Protein AF-A0A367JFJ4-F1 (afdb_monomer)

Foldseek 3Di:
DPPPPPPDDFFDKDKAAPVLPPPPLQVVQVVVPDDPVPRRDIFIWGFHDWDADPNWIWTFIDTPSNHPDTDIDTPVRD

Organism: Rhizopus azygosporus (NCBI:txid86630)

Sequence (78 aa):
MPPVSKKLDVNVKVSVSRRFITDITVKTILLREHDWNEPRLSFQGKTIARSEENDKVMYDVLLDEANGHILKLSEGVI

pLDDT: mean 84.65, std 11.82, range [42.75, 93.19]

Nearest PDB structures (foldseek):
  6bph-assembly1_A-2  TM=7.616E-01  e=1.081E+00  Homo sapiens
  2f5k-assembly6_F  TM=7.833E-01  e=7.954E-01  Homo sapiens
  5in1-assembly1_B  TM=7.965E-01  e=1.081E+00  Oryza sativa
  4gy5-assembly4_D  TM=4.437E-01  e=8.991E-01  Homo sapiens
  7qfz-assembly1_A  TM=4.155E-01  e=2.398E+00  Escherichia fergusonii ATCC 35469

Secondary structure (DSSP, 8-state):
-------PPTT-EEEEEGGG---HHHHHHHTTTS-TT-TT-EEEEEEEEEEEETTEEEEEEEESSSTT-EEEEEGGG-

Structure (mmCIF, N/CA/C/O backbone):
data_AF-A0A367JFJ4-F1
#
_entry.id   AF-A0A367JFJ4-F1
#
loop_
_atom_site.group_PDB
_atom_site.id
_atom_site.type_symbol
_atom_site.label_atom_id
_atom_site.label_alt_id
_atom_site.label_comp_id
_atom_site.label_asym_id
_atom_site.label_entity_id
_atom_site.label_seq_id
_atom_site.pdbx_PDB_ins_code
_atom_site.Cartn_x
_atom_site.Cartn_y
_atom_site.Cartn_z
_atom_site.occupancy
_atom_site.B_iso_or_equiv
_atom_site.a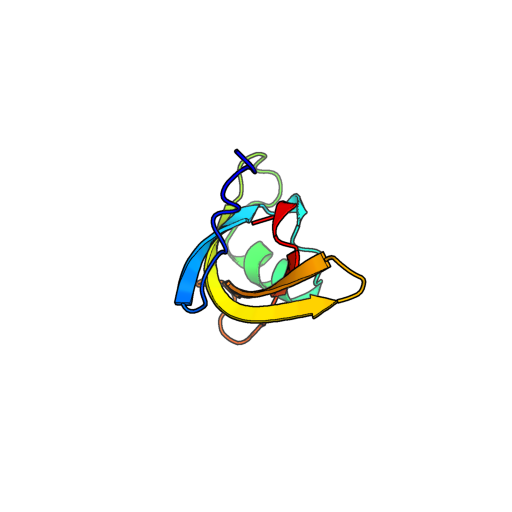uth_seq_id
_atom_site.auth_comp_id
_atom_site.auth_asym_id
_atom_site.auth_atom_id
_atom_site.pdbx_PDB_model_num
ATOM 1 N N . MET A 1 1 ? -27.649 -8.016 14.996 1.00 46.47 1 MET A N 1
ATOM 2 C CA . MET A 1 1 ? -26.261 -8.511 14.875 1.00 46.47 1 MET A CA 1
ATOM 3 C C . MET A 1 1 ? -25.420 -7.373 14.325 1.00 46.47 1 MET A C 1
ATOM 5 O O . MET A 1 1 ? -25.799 -6.866 13.275 1.00 46.47 1 MET A O 1
ATOM 9 N N . PRO A 1 2 ? -24.371 -6.903 15.016 1.00 42.75 2 PRO A N 1
ATOM 10 C CA . PRO A 1 2 ? -23.451 -5.951 14.409 1.00 42.75 2 PRO A CA 1
ATOM 11 C C . PRO A 1 2 ? -22.625 -6.673 13.330 1.00 42.75 2 PRO A C 1
ATOM 13 O O . PRO A 1 2 ? -22.412 -7.886 13.444 1.00 42.75 2 PRO A O 1
ATOM 16 N N . PRO A 1 3 ? -22.174 -5.976 12.276 1.00 47.88 3 PRO A N 1
ATOM 17 C CA . PRO A 1 3 ? -21.229 -6.554 11.335 1.00 47.88 3 PRO A CA 1
ATOM 18 C C . PRO A 1 3 ? -19.952 -6.893 12.107 1.00 47.88 3 PRO A C 1
ATOM 20 O O . PRO A 1 3 ? -19.375 -6.039 12.778 1.00 47.88 3 PRO A O 1
ATOM 23 N N . VAL A 1 4 ? -19.534 -8.157 12.052 1.00 46.47 4 VAL A N 1
ATOM 24 C CA . VAL A 1 4 ? -18.217 -8.575 12.534 1.00 46.47 4 VAL A CA 1
ATOM 25 C C . VAL A 1 4 ? -17.210 -7.860 11.643 1.00 46.47 4 VAL A C 1
ATOM 27 O O . VAL A 1 4 ? -16.973 -8.292 10.514 1.00 46.47 4 VAL A O 1
ATOM 30 N N . SER A 1 5 ? -16.661 -6.733 12.108 1.00 52.44 5 SER A N 1
ATOM 31 C CA . SER A 1 5 ? -15.477 -6.177 11.472 1.00 52.44 5 SER A CA 1
ATOM 32 C C . SER A 1 5 ? -14.406 -7.253 11.596 1.00 52.44 5 SER A C 1
ATOM 34 O O . SER A 1 5 ? -14.007 -7.648 12.696 1.00 52.44 5 SER A O 1
ATOM 36 N N . LYS A 1 6 ? -14.019 -7.835 10.460 1.00 57.97 6 LYS A N 1
ATOM 37 C CA . LYS A 1 6 ? -12.840 -8.691 10.396 1.00 57.97 6 LYS A CA 1
ATOM 38 C C . LYS A 1 6 ? -11.658 -7.768 10.641 1.00 57.97 6 LYS A C 1
ATOM 40 O O . LYS A 1 6 ? -11.114 -7.201 9.705 1.00 57.97 6 LYS A O 1
ATOM 45 N N . LYS A 1 7 ? -11.340 -7.574 11.919 1.00 65.19 7 LYS A N 1
ATOM 46 C CA . LYS A 1 7 ? -10.147 -6.878 12.378 1.00 65.19 7 LYS A CA 1
ATOM 47 C C . LYS A 1 7 ? -8.963 -7.507 11.651 1.00 65.19 7 LYS A C 1
ATOM 49 O O . LYS A 1 7 ? -8.696 -8.684 11.864 1.00 65.19 7 LYS A O 1
ATOM 54 N N . LEU A 1 8 ? -8.290 -6.754 10.785 1.00 68.88 8 LEU A N 1
ATOM 55 C CA . LEU A 1 8 ? -7.029 -7.227 10.225 1.00 68.88 8 LEU A CA 1
ATOM 56 C C . LEU A 1 8 ? -6.030 -7.330 11.383 1.00 68.88 8 LEU A C 1
ATOM 58 O O . LEU A 1 8 ? -5.835 -6.357 12.123 1.00 68.88 8 LEU A O 1
ATOM 62 N N . ASP A 1 9 ? -5.450 -8.510 11.564 1.00 77.31 9 ASP A N 1
ATOM 63 C CA . ASP A 1 9 ? -4.393 -8.745 12.540 1.00 77.31 9 ASP A CA 1
ATOM 64 C C . ASP A 1 9 ? -3.032 -8.278 12.000 1.00 77.31 9 ASP A C 1
ATOM 66 O O . ASP A 1 9 ? -2.851 -7.987 10.812 1.00 77.31 9 ASP A O 1
ATOM 70 N N . VAL A 1 10 ? -2.051 -8.186 12.895 1.00 82.62 10 VAL A N 1
ATOM 71 C CA . VAL A 1 10 ? -0.646 -8.005 12.514 1.00 82.62 10 VAL A CA 1
ATOM 72 C C . VAL A 1 10 ? -0.162 -9.273 11.803 1.00 82.62 10 VAL A C 1
ATOM 74 O O . VAL A 1 10 ? -0.632 -10.371 12.094 1.00 82.62 10 VAL A O 1
ATOM 77 N N . ASN A 1 11 ? 0.812 -9.141 10.903 1.00 87.19 11 ASN A N 1
ATOM 78 C CA . ASN A 1 11 ? 1.426 -10.240 10.160 1.00 87.19 11 ASN A CA 1
ATOM 79 C C . ASN A 1 11 ? 0.516 -10.846 9.07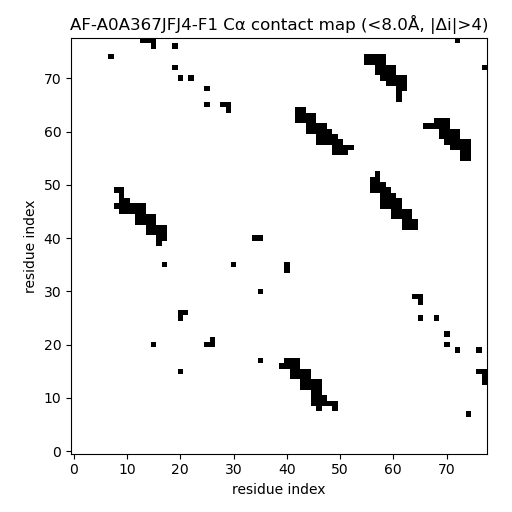1 1.00 87.19 11 ASN A C 1
ATOM 81 O O . ASN A 1 11 ? 0.766 -11.962 8.608 1.00 87.19 11 ASN A O 1
ATOM 85 N N . VAL A 1 12 ? -0.512 -10.115 8.638 1.00 89.25 12 VAL A N 1
ATOM 86 C CA . VAL A 1 12 ? -1.442 -10.517 7.576 1.00 89.25 12 VAL A CA 1
ATOM 87 C C . VAL A 1 12 ? -0.910 -10.049 6.225 1.00 89.25 12 VAL A C 1
ATOM 89 O O . VAL A 1 12 ? -0.441 -8.918 6.097 1.00 89.25 12 VAL A O 1
ATOM 92 N N . LYS A 1 13 ? -0.975 -10.924 5.214 1.00 91.81 13 LYS A N 1
ATOM 93 C CA . LYS A 1 13 ? -0.667 -10.550 3.829 1.00 91.81 13 LYS A CA 1
ATOM 94 C C . LYS A 1 13 ? -1.763 -9.656 3.267 1.00 91.81 13 LYS A C 1
ATOM 96 O O . LYS A 1 13 ? -2.942 -9.983 3.383 1.00 91.81 13 LYS A O 1
ATOM 101 N N . VAL A 1 14 ? -1.355 -8.578 2.617 1.00 90.62 14 VAL A N 1
ATOM 102 C CA . VAL A 1 14 ? -2.244 -7.561 2.058 1.00 90.62 14 VAL A CA 1
ATOM 103 C C . VAL A 1 14 ? -1.829 -7.199 0.639 1.00 90.62 14 VAL A C 1
ATOM 105 O O . VAL A 1 14 ? -0.686 -7.427 0.241 1.00 90.62 14 VAL A O 1
ATOM 108 N N . SER A 1 15 ? -2.768 -6.651 -0.130 1.00 91.62 15 SER A N 1
ATOM 109 C CA . SER A 1 15 ? -2.512 -6.132 -1.470 1.00 91.62 15 SER A CA 1
ATOM 110 C C . SER A 1 15 ? -2.839 -4.647 -1.498 1.00 91.62 15 SER A C 1
ATOM 112 O O . SER A 1 15 ? -3.973 -4.248 -1.263 1.00 91.62 15 SER A O 1
ATOM 114 N N . VAL A 1 16 ? -1.839 -3.819 -1.779 1.00 90.31 16 VAL A N 1
ATOM 115 C CA . VAL A 1 16 ? -1.959 -2.362 -1.748 1.00 90.31 16 VAL A CA 1
ATOM 116 C C . VAL A 1 16 ? -2.013 -1.835 -3.173 1.00 90.31 16 VAL A C 1
ATOM 118 O O . VAL A 1 16 ? -1.070 -1.999 -3.944 1.00 90.31 16 VAL A O 1
ATOM 121 N N . SER A 1 17 ? -3.107 -1.170 -3.545 1.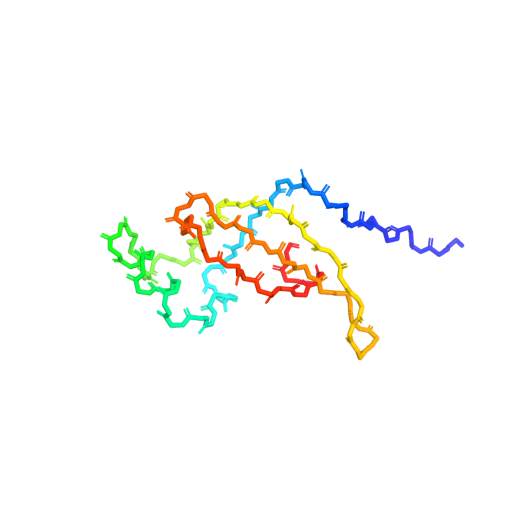00 90.75 17 SER A N 1
ATOM 122 C CA . SER A 1 17 ? -3.198 -0.518 -4.856 1.00 90.75 17 SER A CA 1
ATOM 123 C C . SER A 1 17 ? -2.262 0.689 -4.942 1.00 90.75 17 SER A C 1
ATOM 125 O O . SER A 1 17 ? -2.176 1.485 -4.004 1.00 90.75 17 SER A O 1
ATOM 127 N N . ARG A 1 18 ? -1.664 0.920 -6.122 1.00 89.50 18 ARG A N 1
ATOM 128 C CA . ARG A 1 18 ? -0.824 2.10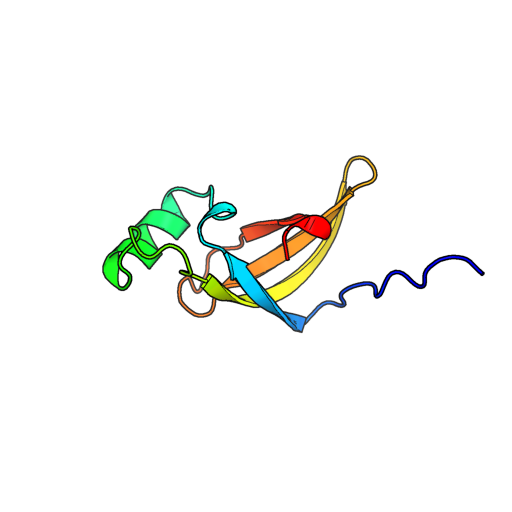2 -6.391 1.00 89.50 18 ARG A CA 1
ATOM 129 C C . ARG A 1 18 ? -1.473 3.443 -6.031 1.00 89.50 18 ARG A C 1
ATOM 131 O O . ARG A 1 18 ? -0.767 4.412 -5.779 1.00 89.50 18 ARG A O 1
ATOM 138 N N . ARG A 1 19 ? -2.812 3.522 -6.024 1.00 89.44 19 ARG A N 1
ATOM 139 C CA . ARG A 1 19 ? -3.571 4.749 -5.711 1.00 89.44 19 ARG A CA 1
ATOM 140 C C . ARG A 1 19 ? -3.395 5.209 -4.266 1.00 89.44 19 ARG A C 1
ATOM 142 O O . ARG A 1 19 ? -3.599 6.383 -3.984 1.00 89.44 19 ARG A O 1
ATOM 149 N N . PHE A 1 20 ? -3.025 4.292 -3.381 1.00 88.62 20 PHE A N 1
ATOM 150 C CA . PHE A 1 20 ? -2.865 4.549 -1.955 1.00 88.62 20 PHE A CA 1
ATOM 151 C C . PHE A 1 20 ? -1.406 4.753 -1.541 1.00 88.62 20 PHE A C 1
ATOM 153 O O . PHE A 1 20 ? -1.130 5.097 -0.396 1.00 88.62 20 PHE A O 1
ATOM 160 N N . ILE A 1 21 ? -0.472 4.594 -2.481 1.00 88.94 21 ILE A N 1
ATOM 161 C CA . ILE A 1 21 ? 0.951 4.844 -2.269 1.00 88.94 21 ILE A CA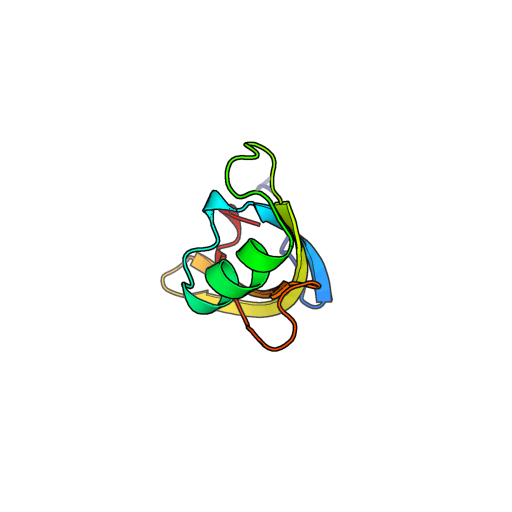 1
ATOM 162 C C . ILE A 1 21 ? 1.216 6.323 -2.534 1.00 88.94 21 ILE A C 1
ATOM 164 O O . ILE A 1 21 ? 1.427 6.756 -3.669 1.00 88.94 21 ILE A O 1
ATOM 168 N N . THR A 1 22 ? 1.150 7.107 -1.463 1.00 86.81 22 THR A N 1
ATOM 169 C CA . THR A 1 22 ? 1.402 8.553 -1.481 1.00 86.81 22 THR A CA 1
ATOM 170 C C . THR A 1 22 ? 2.843 8.903 -1.124 1.00 86.81 22 THR A C 1
ATOM 172 O O . THR A 1 22 ? 3.316 9.969 -1.516 1.00 86.81 22 THR A O 1
ATOM 175 N N . ASP A 1 23 ? 3.552 8.010 -0.426 1.00 88.81 23 ASP A N 1
ATOM 176 C CA . ASP A 1 23 ? 4.955 8.208 -0.076 1.00 88.81 23 ASP A CA 1
ATOM 177 C C . ASP A 1 23 ? 5.826 8.270 -1.341 1.00 88.81 23 ASP A C 1
ATOM 179 O O . ASP A 1 23 ? 5.863 7.340 -2.153 1.00 88.81 23 ASP A O 1
ATOM 183 N N . ILE A 1 24 ? 6.519 9.398 -1.519 1.00 89.06 24 ILE A N 1
ATOM 184 C CA . ILE A 1 24 ? 7.323 9.682 -2.714 1.00 89.06 24 ILE A CA 1
ATOM 185 C C . ILE A 1 24 ? 8.517 8.727 -2.811 1.00 89.06 24 ILE A C 1
ATOM 187 O O . ILE A 1 24 ? 8.889 8.328 -3.917 1.00 89.06 24 ILE A O 1
ATOM 191 N N . THR A 1 25 ? 9.104 8.334 -1.680 1.00 89.88 25 THR A N 1
ATOM 192 C CA . THR A 1 25 ? 10.255 7.426 -1.636 1.00 89.88 25 THR A CA 1
ATOM 193 C C . THR A 1 25 ? 9.832 6.036 -2.086 1.00 89.88 25 THR A C 1
ATOM 195 O O . THR A 1 25 ? 10.419 5.495 -3.022 1.00 89.88 25 THR A O 1
ATOM 198 N N . VAL A 1 26 ? 8.752 5.504 -1.506 1.00 90.00 26 VAL A N 1
ATOM 199 C CA . VAL A 1 26 ? 8.183 4.203 -1.891 1.00 90.00 26 VAL A CA 1
ATOM 200 C C . VAL A 1 26 ? 7.768 4.210 -3.356 1.00 90.00 26 VAL A C 1
ATOM 202 O O . VAL A 1 26 ? 8.121 3.302 -4.103 1.00 90.00 26 VAL A O 1
ATOM 205 N N . LYS A 1 27 ? 7.095 5.270 -3.811 1.00 90.12 27 LYS A N 1
ATOM 206 C CA . LYS A 1 27 ? 6.728 5.419 -5.220 1.00 90.12 27 LYS A CA 1
ATOM 207 C C . LYS A 1 27 ? 7.954 5.392 -6.134 1.00 90.12 27 LYS A C 1
ATOM 209 O O . LYS A 1 27 ? 7.936 4.709 -7.148 1.00 90.12 27 LYS A O 1
ATOM 214 N N . THR A 1 28 ? 9.024 6.100 -5.778 1.00 90.12 28 THR A N 1
ATOM 215 C CA . THR A 1 28 ? 10.263 6.142 -6.574 1.00 90.12 28 THR A CA 1
ATOM 216 C C . THR A 1 28 ? 10.941 4.777 -6.660 1.00 90.12 28 THR A C 1
ATOM 218 O O . THR A 1 28 ? 11.502 4.451 -7.703 1.00 90.12 28 THR A O 1
ATOM 221 N N . ILE A 1 29 ? 10.885 3.977 -5.593 1.00 90.62 29 ILE A N 1
ATOM 222 C CA . ILE A 1 29 ? 11.410 2.607 -5.582 1.00 90.62 29 ILE A CA 1
ATOM 223 C C . ILE A 1 29 ? 10.602 1.731 -6.541 1.00 90.62 29 ILE A C 1
ATOM 225 O O . ILE A 1 29 ? 11.171 1.163 -7.468 1.00 90.62 29 ILE A O 1
ATOM 229 N N . LEU A 1 30 ? 9.278 1.703 -6.383 1.00 90.62 30 LEU A N 1
ATOM 230 C CA . LEU A 1 30 ? 8.393 0.843 -7.173 1.00 90.62 30 LEU A CA 1
ATOM 231 C C . LEU A 1 30 ? 8.359 1.232 -8.662 1.00 90.62 30 LEU A C 1
ATOM 233 O O . LEU A 1 30 ? 8.211 0.378 -9.530 1.00 90.62 30 LEU A O 1
ATOM 237 N N . LEU A 1 31 ? 8.562 2.513 -8.986 1.00 90.25 31 LEU A N 1
ATOM 238 C CA . LEU A 1 31 ? 8.677 2.998 -10.367 1.00 90.25 31 LEU A CA 1
ATOM 239 C C . LEU A 1 31 ? 9.881 2.430 -11.132 1.00 90.25 31 LEU A C 1
ATOM 241 O O . LEU 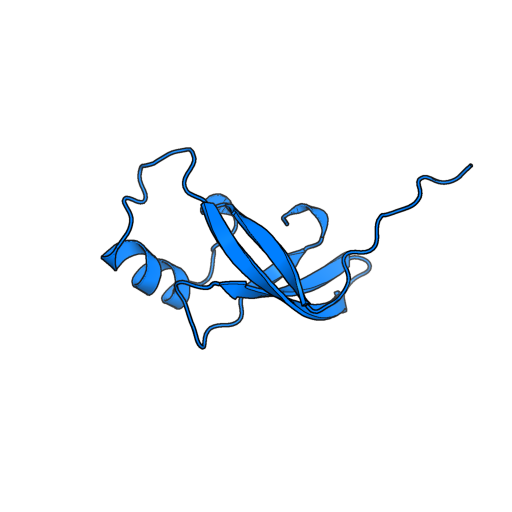A 1 31 ? 9.903 2.520 -12.358 1.00 90.25 31 LEU A O 1
ATOM 245 N N . ARG A 1 32 ? 10.895 1.890 -10.444 1.00 89.00 32 ARG A N 1
ATOM 246 C CA . ARG A 1 32 ? 12.058 1.283 -11.110 1.00 89.00 32 ARG A CA 1
ATOM 247 C C . ARG A 1 32 ? 11.710 -0.031 -11.794 1.00 89.00 32 ARG A C 1
ATOM 249 O O . ARG A 1 32 ? 12.322 -0.353 -12.806 1.00 89.00 32 ARG A O 1
ATOM 256 N N . GLU A 1 33 ? 10.757 -0.767 -11.231 1.00 88.31 33 GLU A N 1
ATOM 257 C CA . GLU A 1 33 ? 10.448 -2.141 -11.636 1.00 88.31 33 GLU A CA 1
ATOM 258 C C . GLU A 1 33 ? 9.027 -2.290 -12.205 1.00 88.31 33 GLU A C 1
ATOM 260 O O . GLU A 1 33 ? 8.738 -3.291 -12.857 1.00 88.31 33 GLU A O 1
ATOM 265 N N . HIS A 1 34 ? 8.158 -1.280 -12.045 1.00 89.44 34 HIS A N 1
ATOM 266 C CA . HIS A 1 34 ? 6.747 -1.355 -12.441 1.00 89.44 34 HIS A CA 1
ATOM 267 C C . HIS A 1 34 ? 6.272 -0.158 -13.275 1.00 89.44 34 HIS A C 1
ATOM 269 O O . HIS A 1 34 ? 6.584 1.000 -12.983 1.00 89.44 34 HIS A O 1
ATOM 275 N N . ASP A 1 35 ? 5.425 -0.427 -14.277 1.00 89.25 35 ASP A N 1
ATOM 276 C CA . ASP A 1 35 ? 4.757 0.616 -15.061 1.00 89.25 35 ASP A CA 1
ATOM 277 C C . ASP A 1 35 ? 3.601 1.239 -14.270 1.00 89.25 35 ASP A C 1
ATOM 279 O O . ASP A 1 35 ? 2.521 0.664 -14.110 1.00 89.25 35 ASP A O 1
ATOM 283 N N . TRP A 1 36 ? 3.798 2.477 -13.819 1.00 87.19 36 TRP A N 1
ATOM 284 C CA . TRP A 1 36 ? 2.773 3.211 -13.081 1.00 87.19 36 TRP A CA 1
ATOM 285 C C . TRP A 1 36 ? 1.525 3.524 -13.897 1.00 87.19 36 TRP A C 1
ATOM 287 O O . TRP A 1 36 ? 0.539 3.963 -13.311 1.00 87.19 36 TRP A O 1
ATOM 297 N N . ASN A 1 37 ? 1.525 3.361 -15.218 1.00 88.44 37 ASN A N 1
ATOM 298 C CA . ASN A 1 37 ? 0.325 3.560 -16.024 1.00 88.44 37 ASN A CA 1
ATOM 299 C C . ASN A 1 37 ? -0.650 2.390 -15.902 1.00 88.44 37 ASN A C 1
ATOM 301 O O . ASN A 1 37 ? -1.845 2.572 -16.156 1.00 88.44 37 ASN A O 1
ATOM 305 N N . GLU A 1 38 ? -0.198 1.230 -15.422 1.00 89.38 38 GLU A N 1
ATOM 306 C CA . GLU A 1 38 ? -1.046 0.058 -15.291 1.00 89.38 38 GLU A CA 1
ATOM 307 C C . GLU A 1 38 ? -2.199 0.326 -14.294 1.00 89.38 38 GLU A C 1
ATOM 309 O O . GLU A 1 38 ? -1.994 0.664 -13.120 1.00 89.38 38 GLU A O 1
ATOM 314 N N . PRO A 1 39 ? -3.469 0.245 -14.733 1.00 83.56 39 PRO A N 1
ATOM 315 C CA . PRO A 1 39 ? -4.616 0.632 -13.910 1.00 83.56 39 PRO A CA 1
ATOM 316 C C . PRO A 1 39 ? -4.867 -0.327 -12.742 1.00 83.56 39 PRO A C 1
ATOM 318 O O . PRO A 1 39 ? -5.513 0.065 -11.771 1.00 83.56 39 PRO A O 1
ATOM 321 N N . ARG A 1 40 ? -4.357 -1.559 -12.835 1.00 88.31 40 ARG A N 1
ATOM 322 C CA . ARG A 1 40 ? -4.511 -2.625 -11.839 1.00 88.31 40 ARG A CA 1
ATOM 323 C C . ARG A 1 40 ? -3.247 -2.870 -11.017 1.00 88.31 40 ARG A C 1
ATOM 325 O O . ARG A 1 40 ? -3.203 -3.850 -10.286 1.00 88.31 40 ARG A O 1
ATOM 332 N N . LEU A 1 41 ? -2.259 -1.976 -11.104 1.00 91.06 41 LEU A N 1
ATOM 333 C CA . LEU A 1 41 ? -1.015 -2.125 -10.363 1.00 91.06 41 LEU A CA 1
ATOM 334 C C . LEU A 1 41 ? -1.283 -2.154 -8.853 1.00 91.06 41 LEU A C 1
ATOM 336 O O . LEU A 1 41 ? -1.842 -1.211 -8.270 1.00 91.06 41 LEU A O 1
ATOM 340 N N . SER A 1 42 ? -0.885 -3.260 -8.242 1.00 92.00 42 SER A N 1
ATOM 341 C CA . SER A 1 42 ? -1.030 -3.536 -6.822 1.00 92.00 42 SER A CA 1
ATOM 342 C C . SER A 1 42 ? 0.188 -4.287 -6.326 1.00 92.00 42 SER A C 1
ATOM 344 O O . SER A 1 42 ? 0.731 -5.118 -7.048 1.00 92.00 42 SER A O 1
ATOM 346 N N . PHE A 1 43 ? 0.539 -4.048 -5.075 1.00 91.88 43 PHE A N 1
ATOM 347 C CA . PHE A 1 43 ? 1.764 -4.536 -4.471 1.00 91.88 43 PHE A CA 1
ATOM 348 C C . PHE A 1 43 ? 1.437 -5.437 -3.296 1.00 91.88 43 PHE A C 1
ATOM 350 O O . PHE A 1 43 ? 0.556 -5.113 -2.495 1.00 91.88 43 PHE A O 1
ATOM 357 N N . GLN A 1 44 ? 2.111 -6.580 -3.202 1.00 93.00 44 GLN A N 1
ATOM 358 C CA . GLN A 1 44 ? 1.974 -7.429 -2.025 1.00 93.00 44 GLN A CA 1
ATOM 359 C C . GLN A 1 44 ? 2.776 -6.851 -0.867 1.00 93.00 44 GLN A C 1
ATOM 361 O O . GLN A 1 44 ? 3.839 -6.252 -1.040 1.00 93.00 44 GLN A O 1
ATOM 366 N N . GLY A 1 45 ? 2.236 -7.026 0.328 1.00 92.50 45 GLY A N 1
ATOM 367 C CA . GLY A 1 45 ? 2.913 -6.646 1.546 1.00 92.50 45 GLY A CA 1
ATOM 368 C C . GLY A 1 45 ? 2.335 -7.345 2.756 1.00 92.50 45 GLY A C 1
ATOM 369 O O . GLY A 1 45 ? 1.487 -8.240 2.659 1.00 92.50 45 GLY A O 1
ATOM 370 N N . LYS A 1 46 ? 2.794 -6.912 3.922 1.00 93.19 46 LYS A N 1
ATOM 371 C CA . LYS A 1 46 ? 2.412 -7.479 5.205 1.00 93.19 46 LYS A CA 1
ATOM 372 C C . LYS A 1 46 ? 2.173 -6.390 6.232 1.00 93.19 46 LYS A C 1
ATOM 374 O O . LYS A 1 46 ? 2.987 -5.477 6.363 1.00 93.19 46 LYS A O 1
ATOM 379 N N . THR A 1 47 ? 1.094 -6.513 6.998 1.00 92.50 47 THR A N 1
ATOM 380 C CA . THR A 1 47 ? 0.899 -5.674 8.183 1.00 92.50 47 THR A CA 1
ATOM 381 C C . THR A 1 47 ? 1.951 -6.009 9.238 1.00 92.50 47 THR A C 1
ATOM 383 O O . THR A 1 47 ? 2.227 -7.179 9.508 1.00 92.50 47 THR A O 1
ATOM 386 N N . ILE A 1 48 ? 2.536 -4.993 9.860 1.00 92.56 48 ILE A N 1
ATOM 387 C CA . ILE A 1 48 ? 3.536 -5.145 10.927 1.00 92.56 48 ILE A CA 1
ATOM 388 C C . ILE A 1 48 ? 3.115 -4.476 12.232 1.00 92.56 48 ILE A C 1
ATOM 390 O O . ILE A 1 48 ? 3.531 -4.910 13.302 1.00 92.56 48 ILE A O 1
ATOM 394 N N . ALA A 1 49 ? 2.244 -3.475 12.158 1.00 91.06 49 ALA A N 1
ATOM 395 C CA . ALA A 1 49 ? 1.622 -2.875 13.321 1.00 91.06 49 ALA A CA 1
ATOM 396 C C . ALA A 1 49 ? 0.210 -2.415 12.977 1.00 91.06 49 ALA A C 1
ATOM 398 O O . ALA A 1 49 ? -0.150 -2.228 11.812 1.00 91.06 49 ALA A O 1
ATOM 399 N N . ARG A 1 50 ? -0.585 -2.248 14.027 1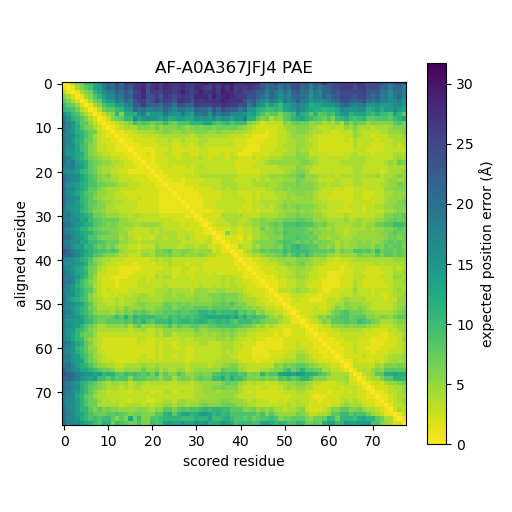.00 89.94 50 ARG A N 1
ATOM 400 C CA . ARG A 1 50 ? -1.926 -1.691 13.968 1.00 89.94 50 ARG A CA 1
ATOM 401 C C . ARG A 1 50 ? -2.035 -0.624 15.042 1.00 89.94 50 ARG A C 1
AT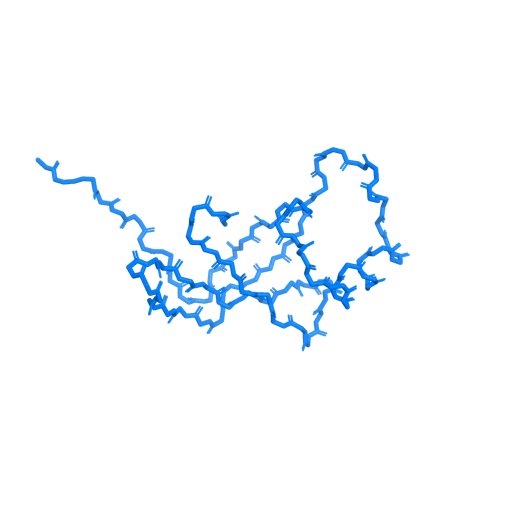OM 403 O O . ARG A 1 50 ? -1.673 -0.875 16.190 1.00 89.94 50 ARG A O 1
ATOM 410 N N . SER A 1 51 ? -2.587 0.521 14.683 1.00 88.94 51 SER A N 1
ATOM 411 C CA . SER A 1 51 ? -2.918 1.592 15.613 1.00 88.94 51 SER A CA 1
ATOM 412 C C . SER A 1 51 ? -4.313 2.131 15.325 1.00 88.94 51 SER A C 1
ATOM 414 O O . SER A 1 51 ? -4.888 1.888 14.267 1.00 88.94 51 SER A O 1
ATOM 416 N N . GLU A 1 52 ? -4.877 2.848 16.286 1.00 89.25 52 GLU A N 1
ATOM 417 C CA . GLU A 1 52 ? -6.110 3.606 16.106 1.00 89.25 52 GLU A CA 1
ATOM 418 C C . GLU A 1 52 ? -5.764 5.088 16.245 1.00 89.25 52 GLU A C 1
ATOM 420 O O . GLU A 1 52 ? -5.128 5.495 17.216 1.00 89.25 52 GLU A O 1
ATOM 425 N N . GLU A 1 53 ? -6.105 5.882 15.236 1.00 87.56 53 GLU A N 1
ATOM 426 C CA . GLU A 1 53 ? -5.778 7.300 15.148 1.00 87.56 53 GLU A CA 1
ATOM 427 C C . GLU A 1 53 ? -7.008 8.062 14.642 1.00 87.56 53 GLU A C 1
ATOM 429 O O . GLU A 1 53 ? -7.500 7.792 13.548 1.00 87.56 53 GLU A O 1
ATOM 434 N N . ASN A 1 54 ? -7.519 9.013 15.434 1.00 86.38 54 ASN A N 1
ATOM 435 C CA . ASN A 1 54 ? -8.724 9.799 15.113 1.00 86.38 54 ASN A CA 1
ATOM 436 C C . ASN A 1 54 ? -9.940 8.926 14.722 1.00 86.38 54 ASN A C 1
ATOM 438 O O . ASN A 1 54 ? -10.527 9.129 13.657 1.00 86.38 54 ASN A O 1
ATOM 442 N N . ASP A 1 55 ? -10.256 7.913 15.541 1.00 85.06 55 ASP A N 1
ATOM 443 C CA . ASP A 1 55 ? -11.329 6.925 15.302 1.00 85.06 55 ASP A CA 1
ATOM 444 C C . ASP A 1 55 ? -11.172 6.113 13.998 1.00 85.06 55 ASP A C 1
ATOM 446 O O . ASP A 1 55 ? -12.119 5.495 13.505 1.00 85.06 55 ASP A O 1
ATOM 450 N N . LYS A 1 56 ? -9.969 6.106 13.406 1.00 86.56 56 LYS A N 1
ATOM 451 C CA . LYS A 1 56 ? -9.628 5.295 12.236 1.00 86.56 56 LYS A CA 1
ATOM 452 C C . LYS A 1 56 ? -8.573 4.269 12.592 1.00 86.56 56 LYS A C 1
ATOM 454 O O . LYS A 1 56 ? -7.548 4.580 13.191 1.00 86.56 56 LYS A O 1
ATOM 459 N N . VAL A 1 57 ? -8.788 3.042 12.137 1.00 88.44 57 VAL A N 1
ATOM 460 C CA . VAL A 1 57 ? -7.776 1.994 12.224 1.00 88.44 57 VAL A CA 1
ATOM 461 C C . VAL A 1 57 ? -6.728 2.227 11.139 1.00 88.44 57 VAL A C 1
ATOM 463 O O . VAL A 1 57 ? -7.055 2.312 9.953 1.00 88.44 57 VAL A O 1
ATOM 466 N N . MET A 1 58 ? -5.475 2.312 11.568 1.00 90.44 58 MET A N 1
ATOM 467 C CA . MET A 1 58 ? -4.288 2.460 10.740 1.00 90.44 58 MET A CA 1
ATOM 468 C C . MET A 1 58 ? -3.428 1.203 10.853 1.00 90.44 58 MET A C 1
ATOM 470 O O . MET A 1 58 ? -3.349 0.565 11.905 1.00 90.44 58 MET A O 1
ATOM 474 N N . TYR A 1 59 ? -2.761 0.869 9.762 1.00 91.50 59 TYR A N 1
ATOM 475 C CA . TYR A 1 59 ? -1.846 -0.246 9.650 1.00 91.50 59 TYR A CA 1
ATOM 476 C C . TYR A 1 59 ? -0.524 0.236 9.092 1.00 91.50 59 TYR A C 1
ATOM 478 O O . TYR A 1 59 ? -0.479 0.918 8.067 1.00 91.50 59 TYR A O 1
ATOM 486 N N . ASP A 1 60 ? 0.542 -0.194 9.747 1.00 91.94 60 ASP A N 1
ATOM 487 C CA . ASP A 1 60 ? 1.882 -0.125 9.197 1.00 91.94 60 ASP A CA 1
ATOM 488 C C . ASP A 1 60 ? 2.073 -1.357 8.311 1.00 91.94 60 ASP A C 1
ATOM 490 O O . ASP A 1 60 ? 1.940 -2.494 8.775 1.00 91.94 60 ASP A O 1
ATOM 494 N N . VAL A 1 61 ? 2.354 -1.137 7.032 1.00 92.00 61 VAL A N 1
ATOM 495 C CA . VAL A 1 61 ? 2.507 -2.173 6.011 1.00 92.00 61 VAL A CA 1
ATOM 496 C C . VAL A 1 61 ? 3.907 -2.096 5.421 1.00 92.00 61 VAL A C 1
ATOM 498 O O . VAL A 1 61 ? 4.342 -1.038 4.970 1.00 92.00 61 VAL A O 1
ATOM 501 N N . LEU A 1 62 ? 4.602 -3.230 5.392 1.00 92.62 62 LEU A N 1
ATOM 502 C CA . LEU A 1 62 ? 5.819 -3.406 4.601 1.00 92.62 62 LEU A CA 1
ATOM 503 C C . LEU A 1 62 ? 5.443 -4.024 3.260 1.00 92.62 62 LEU A C 1
ATOM 505 O O . LEU A 1 62 ? 4.806 -5.075 3.241 1.00 92.62 62 LEU A O 1
ATOM 509 N N . LEU A 1 63 ? 5.822 -3.384 2.157 1.00 92.88 63 LEU A N 1
ATOM 510 C CA . LEU A 1 63 ? 5.691 -3.980 0.828 1.00 92.88 63 LEU A CA 1
ATOM 511 C C . LEU A 1 63 ? 6.890 -4.879 0.543 1.00 92.88 63 LEU A C 1
ATOM 513 O O . LEU A 1 63 ? 8.021 -4.500 0.847 1.00 92.88 63 LEU A O 1
ATOM 517 N N . ASP A 1 64 ? 6.644 -6.014 -0.106 1.00 90.44 64 ASP A N 1
ATOM 518 C CA . ASP A 1 64 ? 7.686 -6.996 -0.435 1.00 90.44 64 ASP A CA 1
ATOM 519 C C . ASP A 1 64 ? 8.767 -6.392 -1.357 1.00 90.44 64 ASP A C 1
ATOM 521 O O . ASP A 1 64 ? 9.945 -6.734 -1.261 1.00 90.44 64 ASP A O 1
ATOM 525 N N . GLU A 1 65 ? 8.370 -5.448 -2.212 1.00 87.75 65 GLU A N 1
ATOM 526 C CA . GLU A 1 65 ? 9.222 -4.775 -3.203 1.00 87.75 65 GLU A CA 1
ATOM 527 C C . GLU A 1 65 ? 9.862 -3.475 -2.677 1.00 87.75 65 GLU A C 1
ATOM 529 O O . GLU A 1 65 ? 10.866 -3.009 -3.209 1.00 87.75 65 GLU A O 1
ATOM 534 N N . ALA A 1 66 ? 9.329 -2.890 -1.597 1.00 86.12 66 ALA A N 1
ATOM 535 C CA . ALA A 1 66 ? 9.865 -1.679 -0.963 1.00 86.12 66 ALA A CA 1
ATOM 536 C C . ALA A 1 66 ? 10.387 -1.982 0.450 1.00 86.12 66 ALA A C 1
ATOM 538 O O . ALA A 1 66 ? 10.082 -1.279 1.419 1.00 86.12 66 ALA A O 1
ATOM 539 N N . ASN A 1 67 ? 11.170 -3.060 0.560 1.00 76.69 67 ASN A N 1
ATOM 540 C CA . ASN A 1 67 ? 11.718 -3.531 1.828 1.00 76.69 67 ASN A CA 1
ATOM 541 C C . ASN A 1 67 ? 12.478 -2.416 2.560 1.00 76.69 67 ASN A C 1
ATOM 543 O O . ASN A 1 67 ? 13.375 -1.780 2.010 1.00 76.69 67 ASN A O 1
ATOM 547 N N . GLY A 1 68 ? 12.112 -2.200 3.825 1.00 81.81 68 GLY A N 1
ATOM 548 C CA . GLY A 1 68 ? 12.684 -1.159 4.683 1.00 81.81 68 GLY A CA 1
ATOM 549 C C . GLY A 1 68 ? 11.855 0.124 4.778 1.00 81.81 68 GLY A C 1
ATOM 550 O O . GLY A 1 68 ? 12.129 0.940 5.656 1.00 81.81 68 GLY A O 1
ATOM 551 N N . HIS A 1 69 ? 10.814 0.284 3.954 1.00 87.00 69 HIS A N 1
ATOM 552 C CA . HIS A 1 69 ? 9.887 1.411 4.045 1.00 87.00 69 HIS A CA 1
ATOM 553 C C . HIS A 1 69 ? 8.516 0.971 4.554 1.00 87.00 69 HIS A C 1
ATOM 555 O O . HIS A 1 69 ? 7.901 0.045 4.028 1.00 87.00 69 HIS A O 1
ATOM 561 N N . ILE A 1 70 ? 8.034 1.670 5.580 1.00 89.56 70 ILE A N 1
ATOM 562 C CA . ILE A 1 70 ? 6.733 1.420 6.196 1.00 89.56 70 ILE A CA 1
ATOM 563 C C . ILE A 1 70 ? 5.708 2.364 5.573 1.00 89.56 70 ILE A C 1
ATOM 565 O O . ILE A 1 70 ? 5.858 3.584 5.638 1.00 89.56 70 ILE A O 1
ATOM 569 N N . LEU A 1 71 ? 4.650 1.798 5.000 1.00 90.88 71 LEU A N 1
ATOM 570 C CA . LEU A 1 71 ? 3.473 2.537 4.562 1.00 90.88 71 LEU A CA 1
ATOM 571 C C . LEU A 1 71 ? 2.421 2.547 5.663 1.00 90.88 71 LEU A C 1
ATOM 573 O O . LEU A 1 71 ? 2.037 1.494 6.162 1.00 90.88 71 LEU A O 1
ATOM 577 N N . LYS A 1 72 ? 1.900 3.731 5.980 1.00 90.56 72 LYS A N 1
ATOM 578 C CA . LYS A 1 72 ? 0.725 3.885 6.840 1.00 90.56 72 LYS A CA 1
ATOM 579 C C . LYS A 1 72 ? -0.538 3.916 5.999 1.00 90.56 72 LYS A C 1
ATOM 581 O O . LYS A 1 72 ? -0.744 4.852 5.228 1.00 90.56 72 LYS A O 1
ATOM 586 N N . LEU A 1 73 ? -1.388 2.910 6.162 1.00 89.31 73 LEU A N 1
ATOM 587 C CA . LEU A 1 73 ? -2.633 2.750 5.413 1.00 89.31 73 LEU A CA 1
ATOM 588 C C . LEU A 1 73 ? -3.810 2.589 6.375 1.00 89.31 73 LEU A C 1
ATOM 590 O O . LEU A 1 73 ? -3.662 2.007 7.443 1.00 89.31 73 LEU A O 1
ATOM 594 N N . SER A 1 74 ? -4.983 3.100 6.017 1.00 87.81 74 SER A N 1
ATOM 595 C CA . SER A 1 74 ? -6.195 2.914 6.822 1.00 87.81 74 SER A CA 1
ATOM 596 C C . SER A 1 74 ? -6.907 1.602 6.477 1.00 87.81 74 SER A C 1
ATOM 598 O O . SER A 1 74 ? -6.792 1.111 5.362 1.00 87.81 74 SER A O 1
ATOM 600 N N . GLU A 1 75 ? -7.691 1.033 7.395 1.00 79.06 75 GLU A N 1
ATOM 601 C CA . GLU A 1 75 ? -8.385 -0.257 7.179 1.00 79.06 75 GLU A CA 1
ATOM 602 C C . GLU A 1 75 ? -9.255 -0.292 5.909 1.00 79.06 75 GLU A C 1
ATOM 604 O O . GLU A 1 75 ? -9.323 -1.314 5.244 1.00 79.06 75 GLU A O 1
ATOM 609 N N . GLY A 1 76 ? -9.881 0.825 5.519 1.00 76.38 76 GLY A N 1
A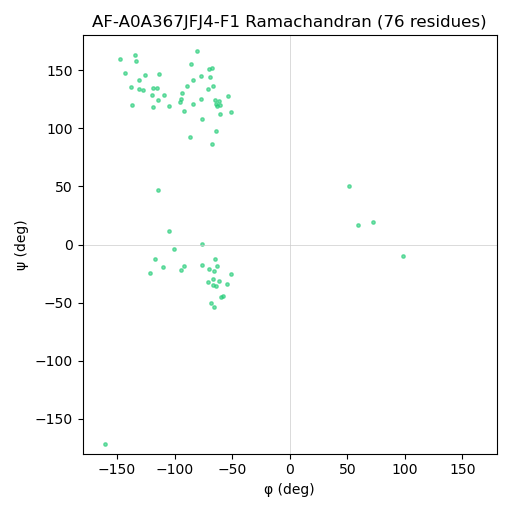TOM 610 C CA . GLY A 1 76 ? -10.715 0.896 4.307 1.00 76.38 76 GLY A CA 1
ATOM 611 C C . GLY A 1 76 ? -9.940 0.964 2.983 1.00 76.38 76 GLY A C 1
ATOM 612 O O . GLY A 1 76 ? -10.552 1.097 1.924 1.00 76.38 76 GLY A O 1
ATOM 613 N N . VAL A 1 77 ? -8.611 0.951 3.047 1.00 75.00 77 VAL A N 1
ATOM 614 C CA . VAL A 1 77 ? -7.689 1.107 1.916 1.00 75.00 77 VAL A CA 1
ATOM 615 C C . VAL A 1 77 ? -6.952 -0.201 1.584 1.00 75.00 77 VAL A C 1
ATOM 617 O O . VAL A 1 77 ? -6.426 -0.342 0.477 1.00 75.00 77 VAL A O 1
ATOM 620 N N . ILE A 1 78 ? -6.918 -1.136 2.534 1.00 66.00 78 ILE A N 1
ATOM 621 C CA . ILE A 1 78 ? -6.128 -2.373 2.507 1.00 66.00 78 ILE A CA 1
ATOM 622 C C . ILE A 1 78 ? -7.026 -3.576 2.220 1.00 66.00 78 ILE A C 1
ATOM 624 O O . ILE A 1 78 ? -8.189 -3.567 2.681 1.00 66.00 78 ILE A O 1
#

Solvent-accessible surface area (backbone atoms only — not comparable to full-atom values): 4869 Å² total; per-residue (Å²): 133,80,84,80,75,80,74,82,59,66,72,38,80,45,60,41,45,59,90,74,59,74,54,65,67,58,46,58,57,51,55,75,82,41,68,84,81,48,90,79,47,61,41,56,27,31,27,72,40,76,50,76,56,95,96,34,53,34,31,36,28,39,33,74,87,43,74,96,48,76,43,82,43,44,64,96,66,91

Radius of gyration: 13.22 Å; Cα contacts (8 Å, |Δi|>4): 122; chains: 1; bounding box: 39×20×32 Å

Mean predicted aligned error: 6.47 Å